Protein AF-A0A7Y1STA8-F1 (afdb_monomer_lite)

Radius of gyration: 16.85 Å; chains: 1; bounding box: 43×38×52 Å

Secondary structure (DSSP, 8-state):
-----SSS--PPTTEEEEEEPGGGS-SS-----TT-----PPEEEEETTT--EEEE--TT-EEEE-TTT--EEEEEEGGGEEEEPPP-----------

Structure (mmCIF, N/CA/C/O backbone):
data_AF-A0A7Y1STA8-F1
#
_entry.id   AF-A0A7Y1STA8-F1
#
loop_
_atom_site.group_PDB
_atom_site.id
_atom_site.type_symbol
_atom_site.label_atom_id
_atom_site.label_alt_id
_atom_site.label_comp_id
_atom_site.label_asym_id
_atom_site.label_entity_id
_atom_site.label_seq_id
_atom_site.pdbx_PDB_ins_code
_atom_site.Cartn_x
_atom_site.Cartn_y
_atom_site.Cartn_z
_atom_site.occupancy
_atom_site.B_iso_or_equiv
_atom_site.auth_seq_id
_atom_site.auth_comp_id
_atom_site.auth_asym_id
_atom_site.auth_atom_id
_atom_site.pdbx_PDB_model_num
ATOM 1 N N . MET A 1 1 ? 0.322 -16.542 15.455 1.00 35.44 1 MET A N 1
ATOM 2 C CA . MET A 1 1 ? 0.051 -16.054 14.087 1.00 35.44 1 MET A CA 1
ATOM 3 C C . MET A 1 1 ? -1.137 -15.101 14.164 1.00 35.44 1 MET A C 1
ATOM 5 O O . MET A 1 1 ? -2.258 -15.507 13.889 1.00 35.44 1 MET A O 1
ATOM 9 N N . ALA A 1 2 ? -0.925 -13.884 14.667 1.00 36.09 2 ALA A N 1
ATOM 10 C CA . ALA A 1 2 ? -1.976 -12.874 14.723 1.00 36.09 2 ALA A CA 1
ATOM 11 C C . ALA A 1 2 ? -1.997 -12.172 13.363 1.00 36.09 2 ALA A C 1
ATOM 13 O O . ALA A 1 2 ? -1.144 -11.342 13.076 1.00 36.09 2 ALA A O 1
ATOM 14 N N . SER A 1 3 ? -2.901 -12.598 12.484 1.00 45.53 3 SER A N 1
ATOM 15 C CA . SER A 1 3 ? -3.246 -11.836 11.288 1.00 45.53 3 SER A CA 1
ATOM 16 C C . SER A 1 3 ? -3.849 -10.512 11.744 1.00 45.53 3 SER A C 1
ATOM 18 O O . SER A 1 3 ? -4.848 -10.547 12.466 1.00 45.53 3 SER A O 1
ATOM 20 N N . GLY A 1 4 ? -3.232 -9.394 11.352 1.00 45.31 4 GLY A N 1
ATOM 21 C CA . GLY A 1 4 ? -3.719 -8.039 11.594 1.00 45.31 4 GLY A CA 1
ATOM 22 C C . GLY A 1 4 ? -5.203 -7.947 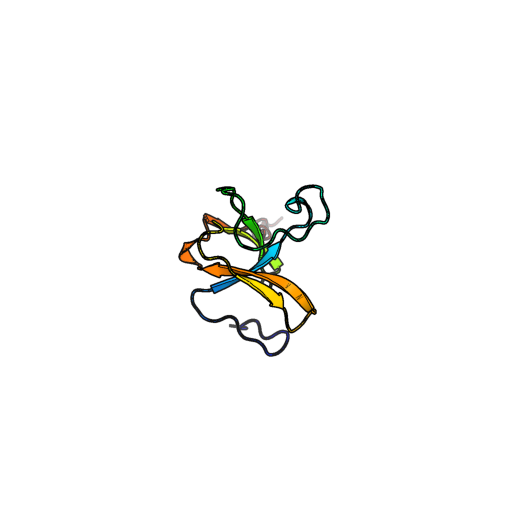11.260 1.00 45.31 4 GLY A C 1
ATOM 23 O O . GLY A 1 4 ? -5.612 -8.013 10.104 1.00 45.31 4 GLY A O 1
ATOM 24 N N . GLN A 1 5 ? -6.019 -7.909 12.305 1.00 47.75 5 GLN A N 1
ATOM 25 C CA . GLN A 1 5 ? -7.461 -7.742 12.229 1.00 47.75 5 GLN A CA 1
ATOM 26 C C . GLN A 1 5 ? -7.824 -6.563 13.123 1.00 47.75 5 GLN A C 1
ATOM 28 O O . GLN A 1 5 ? -8.710 -6.637 13.968 1.00 47.75 5 GLN A O 1
ATOM 33 N N . GLU A 1 6 ? -7.104 -5.462 12.957 1.00 49.75 6 GLU A N 1
ATOM 34 C CA . GLU A 1 6 ? -7.506 -4.190 13.526 1.00 49.75 6 GLU A CA 1
ATOM 35 C C . GLU A 1 6 ? -8.387 -3.524 12.463 1.00 49.75 6 GLU A C 1
ATOM 37 O O . GLU A 1 6 ? -7.933 -3.228 11.362 1.00 49.75 6 GLU A O 1
ATOM 42 N N . ASN A 1 7 ? -9.682 -3.356 12.768 1.00 58.72 7 ASN A N 1
ATOM 43 C CA . ASN A 1 7 ? -10.719 -2.659 11.978 1.00 58.72 7 ASN A CA 1
ATOM 44 C C . ASN A 1 7 ? -11.665 -3.480 11.074 1.00 58.72 7 ASN A C 1
ATOM 46 O O . ASN A 1 7 ? -12.546 -2.894 10.452 1.00 58.72 7 ASN A O 1
ATOM 50 N N . GLY A 1 8 ? -11.578 -4.816 11.028 1.00 74.75 8 GLY A N 1
ATOM 51 C CA . GLY A 1 8 ? -12.586 -5.655 10.343 1.00 74.75 8 GLY A CA 1
ATOM 52 C C . GLY A 1 8 ? -12.507 -5.687 8.808 1.00 74.75 8 GLY A C 1
ATOM 53 O O . GLY A 1 8 ? -13.366 -6.285 8.161 1.00 74.75 8 GLY A O 1
ATOM 54 N N . TYR A 1 9 ? -11.459 -5.104 8.230 1.00 79.94 9 TYR A N 1
ATOM 55 C CA . TYR A 1 9 ? -11.121 -5.208 6.812 1.00 79.94 9 TYR A CA 1
ATOM 56 C C . TYR A 1 9 ? -9.902 -6.113 6.642 1.00 79.94 9 TYR A C 1
ATOM 58 O O . TYR A 1 9 ? -9.078 -6.230 7.544 1.00 79.94 9 TYR A O 1
ATOM 66 N N . LYS A 1 10 ? -9.802 -6.777 5.489 1.00 85.44 10 LYS A N 1
ATOM 67 C CA . LYS A 1 10 ? -8.698 -7.683 5.172 1.00 85.44 10 LYS A CA 1
ATOM 68 C C . LYS A 1 10 ? -8.042 -7.256 3.869 1.00 85.44 10 LYS A C 1
ATOM 70 O O . LYS A 1 10 ? -8.711 -7.199 2.836 1.00 85.44 10 LYS A O 1
ATOM 75 N N . ILE A 1 11 ? -6.734 -7.022 3.908 1.00 88.81 11 ILE A N 1
ATOM 76 C CA . ILE A 1 11 ? -5.934 -6.850 2.696 1.00 88.81 11 ILE A CA 1
ATOM 77 C C . ILE A 1 11 ? -5.823 -8.207 1.994 1.00 88.81 11 ILE A C 1
ATOM 79 O O . ILE A 1 11 ? -5.559 -9.246 2.605 1.00 88.81 11 ILE A O 1
ATOM 83 N N . MET A 1 12 ? -6.104 -8.214 0.694 1.00 91.44 12 MET A N 1
ATOM 84 C CA . MET A 1 12 ? -6.076 -9.433 -0.108 1.00 91.44 12 MET A CA 1
ATOM 85 C C . MET A 1 12 ? -4.637 -9.817 -0.448 1.00 91.44 12 MET A C 1
ATOM 87 O O . MET A 1 12 ? -3.812 -8.952 -0.721 1.00 91.44 12 MET A O 1
ATOM 91 N N . SER A 1 13 ? -4.355 -11.119 -0.504 1.00 89.81 13 SER A N 1
ATOM 92 C CA . SER A 1 13 ? -3.034 -11.637 -0.873 1.00 89.81 13 SER A CA 1
ATOM 93 C C . SER A 1 13 ? -2.520 -11.028 -2.183 1.00 89.81 13 SER A C 1
ATOM 95 O O . SER A 1 13 ? -3.286 -10.845 -3.138 1.00 89.81 13 SER A O 1
ATOM 97 N N . GLY A 1 14 ? -1.221 -10.730 -2.245 1.00 91.44 14 GLY A N 1
ATOM 98 C CA . GLY A 1 14 ? -0.618 -10.059 -3.395 1.00 91.44 14 GLY A CA 1
ATOM 99 C C . GLY A 1 14 ? -0.765 -8.537 -3.387 1.00 91.44 14 GLY A C 1
ATOM 100 O O . GLY A 1 14 ? -0.387 -7.908 -4.381 1.00 91.44 14 GLY A O 1
ATOM 101 N N . TRP A 1 15 ? -1.327 -7.949 -2.328 1.00 93.25 15 TRP A N 1
ATOM 102 C CA . TRP A 1 15 ? -1.430 -6.506 -2.132 1.00 93.25 15 TRP A CA 1
ATOM 103 C C . TRP A 1 15 ? -0.792 -6.085 -0.817 1.00 93.25 15 TRP A C 1
ATOM 105 O O . TRP A 1 15 ? -0.939 -6.760 0.196 1.00 93.25 15 TRP A O 1
ATOM 115 N N . ARG A 1 16 ? -0.157 -4.918 -0.849 1.00 93.25 16 ARG A N 1
ATOM 116 C CA . ARG A 1 16 ? 0.332 -4.191 0.318 1.00 93.25 16 ARG A CA 1
ATOM 117 C C . ARG A 1 16 ? -0.268 -2.792 0.277 1.00 93.25 16 ARG A C 1
ATOM 119 O O . ARG A 1 16 ? -0.369 -2.203 -0.803 1.00 93.25 16 ARG A O 1
ATOM 126 N N . VAL A 1 17 ? -0.727 -2.287 1.416 1.00 93.06 17 VAL A N 1
ATOM 127 C CA . VAL A 1 17 ? -1.403 -0.987 1.508 1.00 93.06 17 VAL A CA 1
ATOM 128 C C . VAL A 1 17 ? -0.630 -0.116 2.478 1.00 93.06 17 VAL A C 1
ATOM 130 O O . VAL A 1 17 ? -0.260 -0.574 3.555 1.00 93.06 17 VAL A O 1
ATOM 133 N N . GLY A 1 18 ? -0.387 1.134 2.098 1.00 92.38 18 GLY A N 1
ATOM 134 C CA . GLY A 1 18 ? 0.295 2.077 2.969 1.00 92.38 18 GLY A CA 1
ATOM 135 C C . GLY A 1 18 ? -0.160 3.517 2.799 1.00 92.38 18 GLY A C 1
ATOM 136 O O . GLY A 1 18 ? -0.713 3.905 1.765 1.00 92.38 18 GLY A O 1
ATOM 137 N N . HIS A 1 19 ? 0.093 4.312 3.829 1.00 90.94 19 HIS A N 1
ATOM 138 C CA . HIS A 1 19 ? -0.050 5.761 3.804 1.00 90.94 19 HIS A CA 1
ATOM 139 C C . HIS A 1 19 ? 1.162 6.382 3.112 1.00 90.94 19 HIS A C 1
ATOM 141 O O . HIS A 1 19 ? 2.287 5.921 3.294 1.00 90.94 19 HIS A O 1
ATOM 147 N N . LEU A 1 20 ? 0.954 7.440 2.328 1.00 87.44 20 LEU A N 1
ATOM 148 C CA . LEU A 1 20 ? 2.070 8.234 1.812 1.00 87.44 20 LEU A CA 1
ATOM 149 C C . LEU A 1 20 ? 2.738 8.968 2.972 1.00 87.44 20 LEU A C 1
ATOM 151 O O . LEU A 1 20 ? 2.058 9.636 3.748 1.00 87.44 20 LEU A O 1
ATOM 155 N N . MET A 1 21 ? 4.063 8.884 3.061 1.00 78.19 21 MET A N 1
ATOM 156 C CA . MET A 1 21 ? 4.813 9.720 3.994 1.00 78.19 21 MET A CA 1
ATOM 157 C C . MET A 1 21 ? 4.650 11.189 3.561 1.00 78.19 21 MET A C 1
ATOM 159 O O . MET A 1 21 ? 4.867 11.503 2.387 1.00 78.19 21 MET A O 1
ATOM 163 N N . GLU A 1 22 ? 4.243 12.082 4.473 1.00 58.53 22 GLU A N 1
ATOM 164 C CA . GLU A 1 22 ? 3.887 13.486 4.169 1.00 58.53 22 GLU A CA 1
ATOM 165 C C . GLU A 1 22 ? 4.979 14.258 3.401 1.00 58.53 22 GLU A C 1
ATOM 167 O O . GLU A 1 22 ? 4.673 15.175 2.641 1.00 58.53 22 GLU A O 1
ATOM 172 N N . GLU A 1 23 ? 6.244 13.844 3.487 1.00 48.75 23 GLU A N 1
ATOM 173 C CA . GLU A 1 23 ? 7.362 14.465 2.762 1.00 48.75 23 GLU A CA 1
ATOM 174 C C . GLU A 1 23 ? 7.424 14.112 1.259 1.00 48.75 23 GLU A C 1
ATOM 176 O O . GLU A 1 23 ? 8.172 14.734 0.508 1.00 48.75 23 GLU A O 1
ATOM 181 N N . SER A 1 24 ? 6.596 13.171 0.785 1.00 46.00 24 SER A N 1
ATOM 182 C CA . SER A 1 24 ? 6.404 12.878 -0.649 1.00 46.00 24 SER A CA 1
ATOM 183 C C . SER A 1 24 ? 5.233 13.654 -1.270 1.00 46.00 24 SER A C 1
ATOM 185 O O . SER A 1 24 ? 5.002 13.575 -2.479 1.00 46.00 24 SER A O 1
ATOM 187 N N . ALA A 1 25 ? 4.492 14.437 -0.475 1.00 45.94 25 ALA A N 1
ATOM 188 C CA . ALA A 1 25 ? 3.542 15.410 -0.995 1.00 45.94 25 ALA A CA 1
ATOM 189 C C . ALA A 1 25 ? 4.329 16.605 -1.548 1.00 45.94 25 ALA A C 1
ATOM 191 O O . ALA A 1 25 ? 4.625 17.573 -0.848 1.00 45.94 25 ALA A O 1
ATOM 192 N N . THR A 1 26 ? 4.704 16.548 -2.823 1.00 42.50 26 THR A N 1
ATOM 193 C CA . THR A 1 26 ? 5.367 17.659 -3.510 1.00 42.50 26 THR A CA 1
ATOM 194 C C . THR A 1 26 ? 4.518 18.933 -3.415 1.00 42.50 26 THR A C 1
ATOM 196 O O . THR A 1 26 ? 3.547 19.103 -4.146 1.00 42.50 26 THR A O 1
ATOM 199 N N . ARG A 1 27 ? 4.875 19.813 -2.470 1.00 40.88 27 ARG A N 1
ATOM 200 C CA . ARG A 1 27 ? 4.730 21.285 -2.430 1.00 40.88 27 ARG A CA 1
ATOM 201 C C . ARG A 1 27 ? 3.618 21.950 -3.262 1.00 40.88 27 ARG A C 1
ATOM 203 O O . ARG A 1 27 ? 3.871 22.966 -3.907 1.00 40.88 27 ARG A O 1
ATOM 210 N N . SER A 1 28 ? 2.378 21.472 -3.247 1.00 43.31 28 SER A N 1
ATOM 211 C CA . SER A 1 28 ? 1.285 22.245 -3.867 1.00 43.31 28 SER A CA 1
ATOM 212 C C . SER A 1 28 ? -0.114 22.031 -3.306 1.00 43.31 28 SER A C 1
ATOM 214 O O . SER A 1 28 ? -1.022 22.726 -3.748 1.00 43.31 28 SER A O 1
ATOM 216 N N . GLY A 1 29 ? -0.340 21.121 -2.348 1.00 39.19 29 GLY A N 1
ATOM 217 C CA . GLY A 1 29 ? -1.692 20.896 -1.798 1.00 39.19 29 GLY A CA 1
ATOM 218 C C . GLY A 1 29 ? -2.748 20.540 -2.860 1.00 39.19 29 GLY A C 1
ATOM 219 O O . GLY A 1 29 ? -3.946 20.562 -2.591 1.00 39.19 29 GLY A O 1
ATOM 220 N N . LEU A 1 30 ? -2.307 20.223 -4.077 1.00 35.81 30 LEU A N 1
ATOM 221 C CA . LEU A 1 30 ? -3.136 19.891 -5.216 1.00 35.81 30 LEU A CA 1
ATOM 222 C C . LEU A 1 30 ? -3.163 18.374 -5.313 1.00 35.81 30 LEU A C 1
ATOM 224 O O . LEU A 1 30 ? -2.139 17.724 -5.518 1.00 35.81 30 LEU A O 1
ATOM 228 N N . LEU A 1 31 ? -4.360 17.820 -5.134 1.00 42.31 31 LEU A N 1
ATOM 229 C CA . LEU A 1 31 ? -4.674 16.434 -5.442 1.00 42.31 31 LEU A CA 1
ATOM 230 C C . LEU A 1 31 ? -4.260 16.168 -6.890 1.00 42.31 31 LEU A C 1
ATOM 232 O O . LEU A 1 31 ? -4.974 16.555 -7.811 1.00 42.31 31 LEU A O 1
ATOM 236 N N . VAL A 1 32 ? -3.117 15.513 -7.096 1.00 42.22 32 VAL A N 1
ATOM 237 C CA . VAL A 1 32 ? -2.725 15.081 -8.439 1.00 42.22 32 VAL A CA 1
ATOM 238 C C . VAL A 1 32 ? -3.780 14.067 -8.905 1.00 42.22 32 VAL A C 1
ATOM 240 O O . VAL A 1 32 ? -3.997 13.068 -8.200 1.00 42.22 32 VAL A O 1
ATOM 243 N N . PRO A 1 33 ? -4.499 14.321 -10.015 1.00 39.78 33 PRO A N 1
ATOM 244 C CA . PRO A 1 33 ? -5.381 13.333 -10.616 1.00 39.78 33 PRO A CA 1
ATOM 245 C C . PRO A 1 33 ? -4.538 12.144 -11.073 1.00 39.78 33 PRO A C 1
ATOM 247 O O . PRO A 1 33 ? -3.423 12.323 -11.566 1.00 39.78 33 PRO A O 1
ATOM 250 N N . ALA A 1 34 ? -5.062 10.929 -10.928 1.00 43.31 34 ALA A N 1
ATOM 251 C CA . ALA A 1 34 ? -4.414 9.746 -11.476 1.00 43.31 34 ALA A CA 1
ATOM 252 C C . ALA A 1 34 ? -4.199 9.943 -12.989 1.00 43.31 34 ALA A C 1
ATOM 254 O O . ALA A 1 34 ? -5.169 10.002 -13.741 1.00 43.31 34 ALA A O 1
ATOM 255 N N . GLY A 1 35 ? -2.941 10.075 -13.425 1.00 42.50 35 GLY A N 1
ATOM 256 C CA . GLY A 1 35 ? -2.601 10.060 -14.852 1.00 42.50 35 GLY A CA 1
ATOM 257 C C . GLY A 1 35 ? -1.603 11.093 -15.380 1.00 42.50 35 GLY A C 1
ATOM 258 O O . GLY A 1 35 ? -1.379 11.108 -16.584 1.00 42.50 35 GLY A O 1
ATOM 259 N N . SER A 1 36 ? -0.978 11.933 -14.557 1.00 43.56 36 SER A N 1
ATOM 260 C CA . SER A 1 36 ? 0.098 12.831 -15.011 1.00 43.56 36 SER A CA 1
ATOM 261 C C . SER A 1 36 ? 0.945 13.148 -13.779 1.00 43.56 36 SER A C 1
ATOM 263 O O . SER A 1 36 ? 0.414 13.686 -12.826 1.00 43.56 36 SER A O 1
ATOM 265 N N . GLU A 1 37 ? 2.194 12.738 -13.617 1.00 43.25 37 GLU A N 1
ATOM 266 C CA . GLU A 1 37 ? 3.306 12.695 -14.552 1.00 43.25 37 GLU A CA 1
ATOM 267 C C . GLU A 1 37 ? 4.129 11.415 -14.347 1.00 43.25 37 GLU A C 1
ATOM 269 O O . GLU A 1 37 ? 4.019 10.726 -13.336 1.00 43.25 37 GLU A O 1
ATOM 274 N N . LYS A 1 38 ? 4.971 11.097 -15.329 1.00 46.44 38 LYS A N 1
ATOM 275 C CA . LYS A 1 38 ? 5.949 10.003 -15.313 1.00 46.44 38 LYS A CA 1
ATOM 276 C C . LYS A 1 38 ? 7.047 10.231 -14.260 1.00 46.44 38 LYS A C 1
ATOM 278 O O . LYS A 1 38 ? 8.217 10.347 -14.613 1.00 46.44 38 LYS A O 1
ATOM 283 N N . SER A 1 39 ? 6.703 10.318 -12.986 1.00 50.75 39 SER A N 1
ATOM 284 C CA . SER A 1 39 ? 7.690 10.129 -11.933 1.00 50.75 39 SER A CA 1
ATOM 285 C C . SER A 1 39 ? 7.867 8.617 -11.784 1.00 50.75 39 SER A C 1
ATOM 287 O O . SER A 1 39 ? 6.961 7.901 -11.366 1.00 50.75 39 SER A O 1
ATOM 289 N N . ASN A 1 40 ? 9.019 8.119 -12.243 1.00 56.12 40 ASN A N 1
ATOM 290 C CA . ASN A 1 40 ? 9.479 6.751 -11.975 1.00 56.12 40 ASN A CA 1
ATOM 291 C C . ASN A 1 40 ? 10.019 6.618 -10.542 1.00 56.12 40 ASN A C 1
ATOM 293 O O . ASN A 1 40 ? 10.666 5.622 -10.221 1.00 56.12 40 ASN A O 1
ATOM 297 N N . ASP A 1 41 ? 9.807 7.626 -9.698 1.00 71.12 41 ASP A N 1
ATOM 298 C CA . ASP A 1 41 ? 10.324 7.619 -8.345 1.00 71.12 41 ASP A CA 1
ATOM 299 C C . ASP A 1 41 ? 9.522 6.629 -7.502 1.00 71.12 41 ASP A C 1
ATOM 301 O O . ASP A 1 41 ? 8.298 6.496 -7.621 1.00 71.12 41 ASP A O 1
ATOM 305 N N . ALA A 1 42 ? 10.242 5.877 -6.677 1.00 80.88 42 ALA A N 1
ATOM 306 C CA . ALA A 1 42 ? 9.628 4.934 -5.766 1.00 80.88 42 ALA A CA 1
ATOM 307 C C . ALA A 1 42 ? 8.787 5.686 -4.727 1.00 80.88 42 ALA A C 1
ATOM 309 O O . ALA A 1 42 ? 9.217 6.696 -4.169 1.00 80.88 42 ALA A O 1
ATOM 310 N N . LEU A 1 43 ? 7.597 5.168 -4.438 1.00 86.88 43 LEU A N 1
ATOM 311 C CA . LEU A 1 43 ? 6.744 5.681 -3.376 1.00 86.88 43 LEU A CA 1
ATOM 312 C C . LEU A 1 43 ? 7.269 5.199 -2.033 1.00 86.88 43 LEU A C 1
ATOM 314 O O . LEU A 1 43 ? 7.357 3.992 -1.825 1.00 86.88 43 LEU A O 1
ATOM 318 N N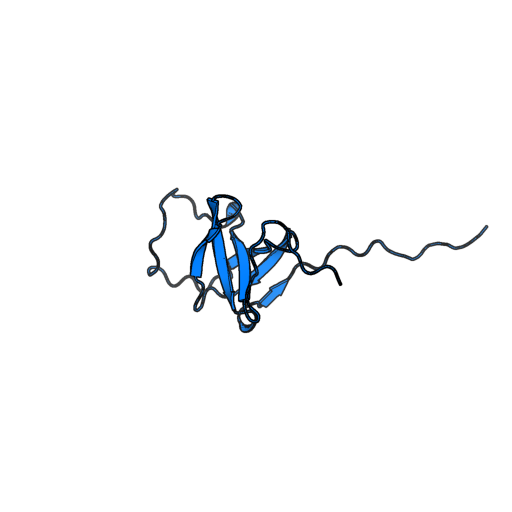 . ALA A 1 44 ? 7.551 6.130 -1.126 1.00 89.62 44 ALA A N 1
ATOM 319 C CA . ALA A 1 44 ? 7.767 5.840 0.283 1.00 89.62 44 ALA A CA 1
ATOM 320 C C . ALA A 1 44 ? 6.408 5.752 0.997 1.00 89.62 44 ALA A C 1
ATOM 322 O O . ALA A 1 44 ? 5.660 6.734 1.058 1.00 89.62 44 ALA A O 1
ATOM 323 N N . LEU A 1 45 ? 6.082 4.570 1.512 1.00 90.81 45 LEU A N 1
ATOM 324 C CA . LEU A 1 45 ? 4.792 4.246 2.111 1.00 90.81 45 LEU A CA 1
ATOM 325 C C . LEU A 1 45 ? 4.981 3.708 3.530 1.00 90.81 45 LEU A C 1
ATOM 327 O O . LEU A 1 45 ? 5.944 2.999 3.796 1.00 90.81 45 LEU A O 1
ATOM 331 N N . VAL A 1 46 ? 4.056 4.023 4.431 1.00 91.81 46 VAL A N 1
ATOM 332 C CA . VAL A 1 46 ? 3.972 3.432 5.773 1.00 91.81 46 VAL A CA 1
ATOM 333 C C . VAL A 1 46 ? 2.876 2.382 5.751 1.00 91.81 46 VAL A C 1
ATOM 335 O O . VAL A 1 46 ? 1.719 2.706 5.494 1.00 91.81 46 VAL A O 1
ATOM 338 N N . ASP A 1 47 ? 3.248 1.126 5.960 1.00 92.06 47 ASP A N 1
ATOM 339 C CA . ASP A 1 47 ? 2.356 -0.026 5.900 1.00 92.06 47 ASP A CA 1
ATOM 340 C C . ASP A 1 47 ? 1.248 0.057 6.954 1.00 92.06 47 ASP A C 1
ATOM 342 O O . ASP A 1 47 ? 1.518 0.296 8.129 1.00 92.06 47 ASP A O 1
ATOM 346 N N . VAL A 1 48 ? -0.004 -0.131 6.528 1.00 90.44 48 VAL A N 1
ATOM 347 C CA . VAL A 1 48 ? -1.165 0.013 7.423 1.00 90.44 48 VAL A CA 1
ATOM 348 C C . VAL A 1 48 ? -1.293 -1.127 8.437 1.00 90.44 48 VAL A C 1
ATOM 350 O O . VAL A 1 48 ? -1.924 -0.928 9.470 1.00 90.44 48 VAL A O 1
ATOM 353 N N . ASP A 1 49 ? -0.718 -2.302 8.155 1.00 88.38 49 ASP A N 1
ATOM 354 C CA . ASP A 1 49 ? -0.811 -3.479 9.029 1.00 88.38 49 ASP A CA 1
ATOM 355 C C . ASP A 1 49 ? 0.327 -3.507 10.063 1.00 88.38 49 ASP A C 1
ATOM 357 O O . ASP A 1 49 ? 0.128 -3.912 11.206 1.00 88.38 49 ASP A O 1
ATOM 361 N N . SER A 1 50 ? 1.535 -3.110 9.661 1.00 87.81 50 SER A N 1
ATOM 362 C CA . SER A 1 50 ? 2.764 -3.217 10.462 1.00 87.81 50 SER A CA 1
ATOM 363 C C . SER A 1 50 ? 3.310 -1.880 10.958 1.00 87.81 50 SER A C 1
ATOM 365 O O . SER A 1 50 ? 4.163 -1.868 11.843 1.00 87.81 50 SER A O 1
ATOM 367 N N . GLY A 1 51 ? 2.868 -0.758 10.387 1.00 89.12 51 GLY A N 1
ATOM 368 C CA . GLY A 1 51 ? 3.415 0.570 10.673 1.00 89.12 51 GLY A CA 1
ATOM 369 C C . GLY A 1 51 ? 4.841 0.786 10.153 1.00 89.12 51 GLY A C 1
ATOM 370 O O . GLY A 1 51 ? 5.431 1.832 10.415 1.00 89.12 51 GLY A O 1
ATOM 371 N N . LEU A 1 52 ? 5.411 -0.184 9.433 1.00 91.00 52 LEU A N 1
ATOM 372 C CA . LEU A 1 52 ? 6.775 -0.123 8.912 1.00 91.00 52 LEU A CA 1
ATOM 373 C C . LEU A 1 52 ? 6.820 0.566 7.553 1.00 91.00 52 LEU A C 1
ATOM 375 O O . LEU A 1 52 ? 5.898 0.452 6.741 1.00 91.00 52 LEU A O 1
ATOM 379 N N . GLN A 1 53 ? 7.925 1.254 7.278 1.00 91.62 53 GLN A N 1
ATOM 380 C CA . GLN A 1 53 ? 8.119 1.883 5.983 1.00 91.62 53 GLN A CA 1
ATOM 381 C C . GLN A 1 53 ? 8.448 0.849 4.898 1.00 91.62 53 GLN A C 1
ATOM 383 O O . GLN A 1 53 ? 9.196 -0.100 5.120 1.00 91.62 53 GLN A O 1
ATOM 388 N N . PHE A 1 54 ? 7.935 1.055 3.691 1.00 92.56 54 PHE A N 1
ATOM 389 C CA . PHE A 1 54 ? 8.322 0.311 2.501 1.00 92.56 54 PHE A CA 1
ATOM 390 C C . PHE A 1 54 ? 8.348 1.216 1.271 1.00 92.56 54 PHE A C 1
ATOM 392 O O . PHE A 1 54 ? 7.718 2.273 1.230 1.00 92.56 54 PHE A O 1
ATOM 399 N N . TRP A 1 55 ? 9.094 0.787 0.257 1.00 92.00 55 TRP A N 1
ATOM 400 C CA . TRP A 1 55 ? 9.225 1.488 -1.010 1.00 92.00 55 TRP A CA 1
ATOM 401 C C . TRP A 1 55 ? 8.701 0.625 -2.141 1.00 92.00 55 TRP A C 1
ATOM 403 O O . TRP A 1 55 ? 9.043 -0.556 -2.239 1.00 92.00 55 TRP A O 1
ATOM 413 N N . ALA A 1 56 ? 7.896 1.216 -3.018 1.00 90.88 56 ALA A N 1
ATOM 414 C CA . ALA A 1 56 ? 7.323 0.506 -4.151 1.00 90.88 56 ALA A CA 1
ATOM 415 C C . ALA A 1 56 ? 7.328 1.343 -5.425 1.00 90.88 56 ALA A C 1
ATOM 417 O O . ALA A 1 56 ? 7.163 2.562 -5.398 1.00 90.88 56 ALA A O 1
ATOM 418 N N . VAL A 1 57 ? 7.468 0.672 -6.564 1.00 88.25 57 VAL A N 1
ATOM 419 C CA . VAL A 1 57 ? 7.270 1.307 -7.866 1.00 88.25 57 VAL A CA 1
ATOM 420 C C . VAL A 1 57 ? 5.769 1.588 -8.038 1.00 88.25 57 VAL A C 1
ATOM 422 O O . VAL A 1 57 ? 4.957 0.679 -7.849 1.00 88.25 57 VAL A O 1
ATOM 425 N N . PRO A 1 58 ? 5.353 2.805 -8.435 1.00 77.81 58 PRO A N 1
ATOM 426 C CA . PRO A 1 58 ? 3.935 3.173 -8.546 1.00 77.81 58 PRO A CA 1
ATOM 427 C C . PRO A 1 58 ? 3.180 2.479 -9.700 1.00 77.81 58 PRO A C 1
ATOM 429 O O . PRO A 1 58 ? 2.013 2.787 -9.959 1.00 77.81 58 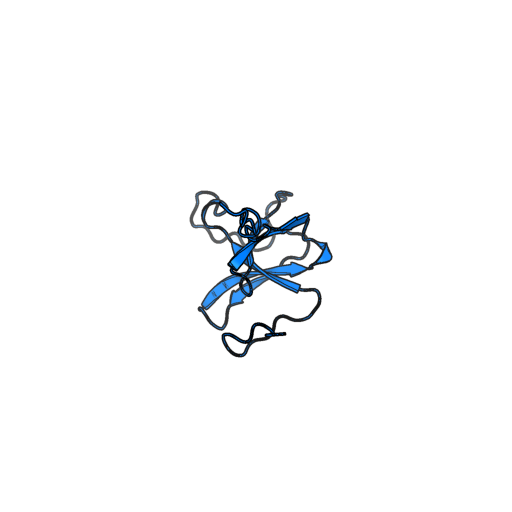PRO A O 1
ATOM 432 N N . THR A 1 59 ? 3.809 1.544 -10.418 1.00 80.75 59 THR A N 1
ATOM 433 C CA . THR A 1 59 ? 3.220 0.872 -11.580 1.00 80.75 59 THR A CA 1
ATOM 434 C C . THR A 1 59 ? 2.014 0.031 -11.165 1.00 80.75 59 THR A C 1
ATOM 436 O O . THR A 1 59 ? 2.145 -1.019 -10.537 1.00 80.75 59 THR A O 1
ATOM 439 N N . GLY A 1 60 ? 0.818 0.483 -11.551 1.00 79.94 60 GLY A N 1
ATOM 440 C CA . GLY A 1 60 ? -0.436 -0.190 -11.208 1.00 79.94 60 GLY A CA 1
ATOM 441 C C . GLY A 1 60 ? -0.872 0.003 -9.753 1.00 79.94 60 GLY A C 1
ATOM 442 O O . GLY A 1 60 ? -1.650 -0.808 -9.251 1.00 79.94 60 GLY A O 1
ATOM 443 N N . ALA A 1 61 ? -0.378 1.049 -9.084 1.00 87.25 61 ALA A N 1
ATOM 444 C CA . ALA A 1 61 ? -0.821 1.444 -7.754 1.00 87.25 61 ALA A CA 1
ATOM 445 C C . ALA A 1 61 ? -2.233 2.059 -7.781 1.00 87.25 61 ALA A C 1
ATOM 447 O O . ALA A 1 61 ? -2.601 2.772 -8.717 1.00 87.25 61 ALA A O 1
ATOM 448 N N . TRP A 1 62 ? -3.016 1.811 -6.730 1.00 88.81 62 TRP A N 1
ATOM 449 C CA . TRP A 1 62 ? -4.376 2.330 -6.567 1.00 88.81 62 TRP A CA 1
ATOM 450 C C . TRP A 1 62 ? -4.451 3.232 -5.343 1.00 88.81 62 TRP A C 1
ATOM 452 O O . TRP A 1 62 ? -4.100 2.805 -4.248 1.00 88.81 62 TRP A O 1
ATOM 462 N N . ARG A 1 63 ? -4.955 4.458 -5.506 1.00 88.69 63 ARG A N 1
ATOM 463 C CA . ARG A 1 63 ? -5.178 5.397 -4.398 1.00 88.69 63 ARG A CA 1
ATOM 464 C C . ARG A 1 63 ? -6.662 5.461 -4.045 1.00 88.69 63 ARG A C 1
ATOM 466 O O . ARG A 1 63 ? -7.480 5.692 -4.932 1.00 88.69 63 ARG A O 1
ATOM 473 N N . PHE A 1 64 ? -7.011 5.285 -2.774 1.00 86.06 64 PHE A N 1
ATOM 474 C CA . PHE A 1 64 ? -8.401 5.294 -2.302 1.00 86.06 64 PHE A CA 1
ATOM 475 C C . PHE A 1 64 ? -8.490 5.698 -0.824 1.00 86.06 64 PHE A C 1
ATOM 477 O O . PHE A 1 64 ? -7.470 5.846 -0.155 1.00 86.06 64 PHE A O 1
ATOM 484 N N . LEU A 1 65 ? -9.711 5.920 -0.330 1.00 85.44 65 LEU A N 1
ATOM 485 C CA . LEU A 1 65 ? -9.960 6.204 1.084 1.00 85.44 65 LEU A CA 1
ATOM 486 C C . LEU A 1 65 ? -10.019 4.899 1.875 1.00 85.44 65 LEU A C 1
ATOM 488 O O . LEU A 1 65 ? -10.813 4.012 1.554 1.00 85.44 65 LEU A O 1
ATOM 492 N N . TRP A 1 66 ? -9.197 4.798 2.912 1.00 87.19 66 TRP A N 1
ATOM 493 C CA . TRP A 1 66 ? -9.188 3.661 3.811 1.00 87.19 66 TRP A CA 1
ATOM 494 C C . TRP A 1 66 ? -10.446 3.670 4.684 1.00 87.19 66 TRP A C 1
ATOM 496 O O . TRP A 1 66 ? -10.691 4.656 5.380 1.00 87.19 66 TRP A O 1
ATOM 506 N N . PRO A 1 67 ? -11.251 2.594 4.697 1.00 81.81 67 PRO A N 1
ATOM 507 C CA . PRO A 1 67 ? -12.532 2.601 5.402 1.00 81.81 67 PRO A CA 1
ATOM 508 C C . PRO A 1 67 ? -12.435 2.819 6.917 1.00 81.81 67 PRO A C 1
ATOM 510 O O . PRO A 1 67 ? -13.366 3.353 7.510 1.00 81.81 67 PRO A O 1
ATOM 513 N N . ALA A 1 68 ? -11.335 2.396 7.548 1.00 82.38 68 ALA A N 1
ATOM 514 C CA . ALA A 1 68 ? -11.186 2.472 9.000 1.00 82.38 68 ALA A CA 1
ATOM 515 C C . ALA A 1 68 ? -10.897 3.894 9.499 1.00 82.38 68 ALA A C 1
ATOM 517 O O . ALA A 1 68 ? -11.430 4.305 10.525 1.00 82.38 68 ALA A O 1
ATOM 518 N N . THR A 1 69 ? -10.070 4.646 8.769 1.00 81.62 69 THR A N 1
ATOM 519 C CA . THR A 1 69 ? -9.585 5.968 9.198 1.00 81.62 69 THR A CA 1
ATOM 520 C C . THR A 1 69 ? -10.118 7.110 8.336 1.00 81.62 69 THR A C 1
ATOM 522 O O . THR A 1 69 ? -9.982 8.271 8.700 1.00 81.62 69 THR A O 1
ATOM 525 N N . SER A 1 70 ? -10.765 6.805 7.205 1.00 83.25 70 SER A N 1
ATOM 526 C CA . SER A 1 70 ? -11.109 7.779 6.157 1.00 83.25 70 SER A CA 1
ATOM 527 C C . SER A 1 70 ? -9.899 8.546 5.608 1.00 83.25 70 SER A C 1
ATOM 529 O O . SER A 1 70 ? -10.057 9.600 4.994 1.00 83.25 70 SER A O 1
ATOM 531 N N . GLU A 1 71 ? -8.690 8.018 5.795 1.00 84.38 71 GLU A N 1
ATOM 532 C CA . GLU A 1 71 ? -7.461 8.601 5.265 1.00 84.38 71 GLU A CA 1
ATOM 533 C C . GLU A 1 71 ? -7.145 8.050 3.879 1.00 84.38 71 GLU A C 1
ATOM 535 O O . GLU A 1 71 ? -7.585 6.969 3.490 1.00 84.38 71 GLU A O 1
ATOM 540 N N . VAL A 1 72 ? -6.360 8.796 3.109 1.00 86.38 72 VAL A N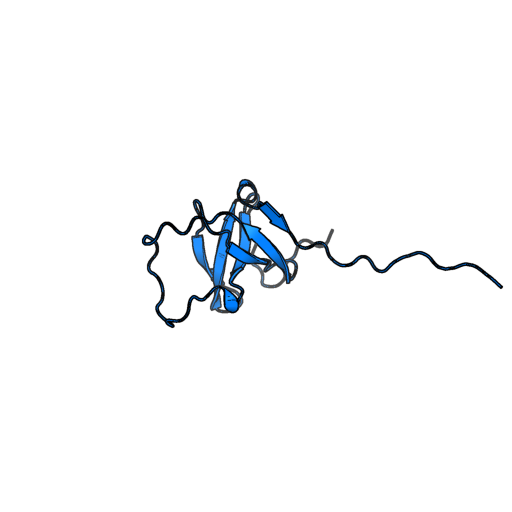 1
ATOM 541 C CA . VAL A 1 72 ? -5.934 8.355 1.783 1.00 86.38 72 VAL A CA 1
ATOM 542 C C . VAL A 1 72 ? -4.802 7.340 1.916 1.00 86.38 72 VAL A C 1
ATOM 544 O O . VAL A 1 72 ? -3.769 7.629 2.515 1.00 86.38 72 VAL A O 1
ATOM 547 N N . VAL A 1 73 ? -4.976 6.180 1.287 1.00 90.38 73 VAL A N 1
ATOM 548 C CA . VAL A 1 73 ? -3.970 5.115 1.210 1.00 90.38 73 VAL A CA 1
ATOM 549 C C . VAL A 1 73 ? -3.653 4.753 -0.235 1.00 90.38 73 VAL A C 1
ATOM 551 O O . VAL A 1 73 ? -4.422 5.042 -1.160 1.00 90.38 73 VAL A O 1
ATOM 554 N N . VAL A 1 74 ? -2.511 4.097 -0.421 1.00 91.56 74 VAL A N 1
ATOM 555 C CA . VAL A 1 74 ? -2.054 3.547 -1.694 1.00 91.56 74 VAL A CA 1
ATOM 556 C C . VAL A 1 74 ? -1.924 2.032 -1.565 1.00 91.56 74 VAL A C 1
ATOM 558 O O . VAL A 1 74 ? -1.169 1.538 -0.732 1.00 91.56 74 VAL A O 1
ATOM 561 N N . ALA A 1 75 ? -2.643 1.292 -2.408 1.00 92.06 75 ALA A N 1
ATOM 562 C CA . ALA A 1 75 ? -2.456 -0.140 -2.598 1.00 92.06 75 ALA A CA 1
ATOM 563 C C . ALA A 1 75 ? -1.491 -0.400 -3.754 1.00 92.06 75 ALA A C 1
ATOM 565 O O . ALA A 1 75 ? -1.700 0.073 -4.874 1.00 92.06 75 ALA A O 1
ATOM 566 N N . VAL A 1 76 ? -0.473 -1.213 -3.495 1.00 91.62 76 VAL A N 1
ATOM 567 C CA . VAL A 1 76 ? 0.497 -1.679 -4.487 1.00 91.62 76 VAL A CA 1
ATOM 568 C C . VAL A 1 76 ? 0.549 -3.201 -4.504 1.00 91.62 76 VAL A C 1
ATOM 570 O O . VAL A 1 76 ? 0.197 -3.869 -3.530 1.00 91.62 76 VAL A O 1
ATOM 573 N N . ARG A 1 77 ? 0.997 -3.770 -5.622 1.00 92.38 77 ARG A N 1
ATOM 574 C CA . ARG A 1 77 ? 1.298 -5.202 -5.687 1.00 92.38 77 ARG A CA 1
ATOM 575 C C . ARG A 1 77 ? 2.578 -5.498 -4.919 1.00 92.38 77 ARG A C 1
ATOM 577 O O . ARG A 1 77 ? 3.543 -4.753 -5.046 1.00 92.38 77 ARG A O 1
ATOM 584 N N . GLU A 1 78 ? 2.619 -6.629 -4.220 1.00 91.56 78 GLU A N 1
ATOM 585 C CA . GLU A 1 78 ? 3.836 -7.079 -3.521 1.00 91.56 78 GLU A CA 1
ATOM 586 C C . GLU A 1 78 ? 5.035 -7.194 -4.473 1.00 91.56 78 GLU A C 1
ATOM 588 O O . GLU A 1 78 ? 6.147 -6.823 -4.124 1.00 91.56 78 GLU A O 1
ATOM 593 N N . SER A 1 79 ? 4.801 -7.597 -5.726 1.00 91.25 79 SER A N 1
ATOM 594 C CA . SER A 1 79 ? 5.840 -7.681 -6.761 1.00 91.25 79 SER A CA 1
ATOM 595 C C . SER A 1 79 ? 6.439 -6.331 -7.181 1.00 91.25 79 SER A C 1
ATOM 597 O O . SER A 1 79 ? 7.358 -6.312 -7.992 1.00 91.25 79 SER A O 1
ATOM 599 N N . GLN A 1 80 ? 5.861 -5.211 -6.738 1.00 89.25 80 GLN A N 1
ATOM 600 C CA . GLN A 1 80 ? 6.346 -3.854 -7.015 1.00 89.25 80 GLN A CA 1
ATOM 601 C C . GLN A 1 80 ? 7.099 -3.257 -5.820 1.00 89.25 80 GLN A C 1
ATOM 603 O O . GLN A 1 80 ? 7.612 -2.145 -5.934 1.00 89.25 80 GLN A O 1
ATOM 608 N N . ILE A 1 81 ? 7.164 -3.965 -4.688 1.00 91.12 81 ILE A N 1
ATOM 609 C CA . ILE A 1 81 ? 7.943 -3.552 -3.520 1.00 91.12 81 ILE A CA 1
ATOM 610 C C . ILE A 1 81 ? 9.419 -3.796 -3.820 1.00 91.12 81 ILE A C 1
ATOM 612 O O . ILE A 1 81 ? 9.804 -4.876 -4.264 1.00 91.12 81 ILE A O 1
ATOM 616 N N . ILE A 1 82 ? 10.238 -2.777 -3.585 1.00 91.88 82 ILE A N 1
ATOM 617 C CA . ILE A 1 82 ? 11.676 -2.799 -3.878 1.00 91.88 82 ILE A CA 1
ATOM 618 C C . ILE A 1 82 ? 12.540 -2.741 -2.618 1.00 91.88 82 ILE A C 1
ATOM 620 O O . ILE A 1 82 ? 13.701 -3.138 -2.664 1.00 91.88 82 ILE A O 1
ATOM 624 N N . ALA A 1 83 ? 11.988 -2.255 -1.506 1.00 91.56 83 ALA A N 1
ATOM 625 C CA . ALA A 1 83 ? 12.642 -2.233 -0.205 1.00 91.56 83 ALA A CA 1
ATOM 626 C C . ALA A 1 83 ? 11.595 -2.156 0.913 1.00 91.56 83 ALA A C 1
ATOM 628 O O . ALA A 1 83 ? 10.511 -1.607 0.717 1.00 91.56 83 ALA A O 1
ATOM 629 N N . GLU A 1 84 ? 11.942 -2.658 2.093 1.00 93.12 84 GLU A N 1
ATOM 630 C CA . GLU A 1 84 ? 11.150 -2.537 3.316 1.00 93.12 84 GLU A CA 1
ATOM 631 C C . GLU A 1 84 ? 12.071 -2.267 4.506 1.00 93.12 84 GLU A C 1
ATOM 633 O O . GLU A 1 84 ? 13.208 -2.741 4.554 1.00 93.12 84 GLU A O 1
ATOM 638 N N . GLN A 1 85 ? 11.591 -1.464 5.448 1.00 89.38 85 GLN A N 1
ATOM 639 C CA . GLN A 1 85 ? 12.259 -1.231 6.714 1.00 89.38 85 GLN A CA 1
ATOM 640 C C . GLN A 1 85 ? 12.143 -2.497 7.561 1.00 89.38 85 GLN A C 1
ATOM 642 O O . GLN A 1 85 ? 11.043 -2.990 7.811 1.00 89.38 85 GLN A O 1
ATOM 647 N N . GLN A 1 86 ? 13.280 -3.012 8.020 1.00 87.12 86 GLN A N 1
ATOM 648 C CA . GLN A 1 86 ? 13.284 -4.067 9.024 1.00 87.12 86 GLN A CA 1
ATOM 649 C C . GLN A 1 86 ? 13.052 -3.446 10.406 1.00 87.12 86 GLN A C 1
ATOM 651 O O . GLN A 1 86 ? 13.636 -2.398 10.696 1.00 87.12 86 GLN A O 1
ATOM 656 N N . PRO A 1 87 ? 12.216 -4.061 11.260 1.00 77.19 87 PRO A N 1
ATOM 657 C CA . PRO A 1 87 ? 12.140 -3.653 12.653 1.00 77.19 87 PRO A CA 1
ATOM 658 C C . PRO A 1 87 ? 13.518 -3.856 13.291 1.00 77.19 87 PRO A C 1
ATOM 660 O O . PRO A 1 87 ? 14.157 -4.885 13.060 1.00 77.19 87 PRO A O 1
ATOM 663 N N . GLU A 1 88 ? 13.981 -2.883 14.077 1.00 72.31 88 GLU A N 1
ATOM 664 C CA . GLU A 1 88 ? 15.204 -3.039 14.864 1.00 72.31 88 GLU A CA 1
ATOM 665 C C . GLU A 1 88 ? 15.016 -4.248 15.791 1.00 72.31 88 GLU A C 1
ATOM 667 O O . GLU A 1 88 ? 14.150 -4.245 16.669 1.00 72.31 88 GLU A O 1
ATOM 672 N N . GLN A 1 89 ? 15.776 -5.320 15.557 1.00 65.75 89 GLN A N 1
ATOM 673 C CA . GLN A 1 89 ? 15.855 -6.404 16.526 1.00 65.75 89 GLN A CA 1
ATOM 674 C C . GLN A 1 89 ? 16.589 -5.843 17.748 1.00 65.75 89 GLN A C 1
ATOM 676 O O . GLN A 1 89 ? 17.688 -5.315 17.578 1.00 65.75 89 GLN A O 1
ATOM 681 N N . PRO A 1 90 ? 16.022 -5.912 18.966 1.00 58.75 90 PRO A N 1
ATOM 682 C CA . PRO A 1 90 ? 16.822 -5.654 20.150 1.00 58.75 90 PRO A CA 1
ATOM 683 C C . PRO A 1 90 ? 17.949 -6.688 20.156 1.00 58.75 90 PRO A C 1
ATOM 685 O O . P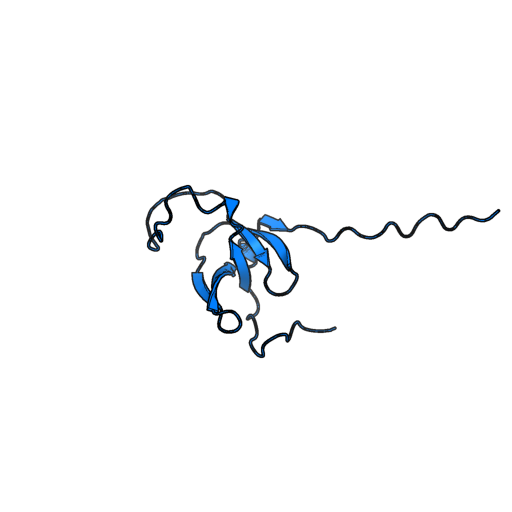RO A 1 90 ? 17.669 -7.882 20.060 1.00 58.75 90 PRO A O 1
ATOM 688 N N . ASP A 1 91 ? 19.201 -6.233 20.219 1.00 53.72 91 ASP A N 1
ATOM 689 C CA . ASP A 1 91 ? 20.369 -7.105 20.343 1.00 53.72 91 ASP A CA 1
ATOM 690 C C . ASP A 1 91 ? 20.186 -8.033 21.560 1.00 53.72 91 ASP A C 1
ATOM 692 O O . ASP A 1 91 ? 20.443 -7.657 22.706 1.00 53.72 91 ASP A O 1
ATOM 696 N N . GLU A 1 92 ? 19.742 -9.270 21.328 1.00 59.28 92 GLU A N 1
ATOM 697 C CA . GLU A 1 92 ? 19.812 -10.361 22.300 1.00 59.28 92 GLU A CA 1
ATOM 698 C C . GLU A 1 92 ? 21.251 -10.894 22.365 1.00 59.28 92 GLU A C 1
ATOM 700 O O . GLU A 1 92 ? 21.499 -12.068 22.123 1.00 59.28 92 GLU A O 1
ATOM 705 N N . GLU A 1 93 ? 22.226 -10.048 22.704 1.00 56.38 93 GLU A N 1
ATOM 706 C CA . GLU A 1 93 ? 23.523 -10.533 23.178 1.00 56.38 93 GLU A CA 1
ATOM 707 C C . GLU A 1 93 ? 24.267 -9.466 23.991 1.00 56.38 93 GLU A C 1
ATOM 709 O O . GLU A 1 9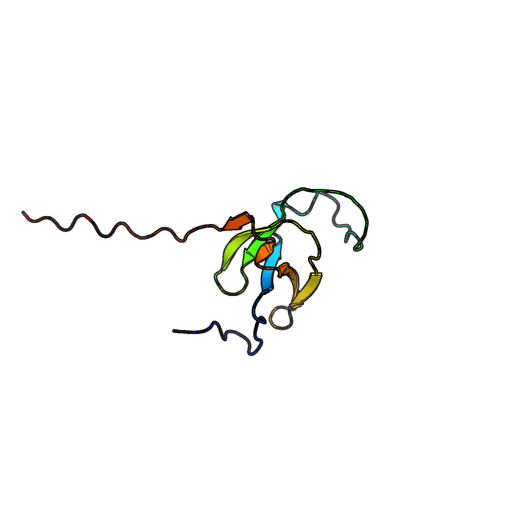3 ? 25.024 -8.662 23.462 1.00 56.38 93 GLU A O 1
ATOM 714 N N . ASN A 1 94 ? 24.059 -9.463 25.311 1.00 46.94 94 ASN A N 1
ATOM 715 C CA . ASN A 1 94 ? 25.157 -9.461 26.290 1.00 46.94 94 ASN A CA 1
ATOM 716 C C . ASN A 1 94 ? 24.625 -9.839 27.684 1.00 46.94 94 ASN A C 1
ATOM 718 O O . ASN A 1 94 ? 24.708 -9.099 28.662 1.00 46.94 94 ASN A O 1
ATOM 722 N N . GLY A 1 95 ? 24.076 -11.051 27.770 1.00 51.59 95 GLY A N 1
ATOM 723 C CA . GLY A 1 95 ? 24.132 -11.821 29.003 1.00 51.59 95 GLY A CA 1
ATOM 724 C C . GLY A 1 95 ? 25.483 -12.528 29.067 1.00 51.59 95 GLY A C 1
ATOM 725 O O . GLY A 1 95 ? 25.618 -13.629 28.544 1.00 51.59 95 GLY A O 1
ATOM 726 N N . HIS A 1 96 ? 26.482 -11.920 29.708 1.00 52.25 96 HIS A N 1
ATOM 727 C CA . HIS A 1 96 ? 27.655 -12.661 30.163 1.00 52.25 96 HIS A CA 1
ATOM 728 C C . HIS A 1 96 ? 28.056 -12.212 31.572 1.00 52.25 96 HIS A C 1
ATOM 730 O O . HIS A 1 96 ? 28.265 -11.033 31.843 1.00 52.25 96 HIS A O 1
ATOM 736 N N . TYR A 1 97 ? 28.078 -13.200 32.466 1.00 48.88 97 TYR A N 1
ATOM 737 C CA . TYR A 1 97 ? 28.358 -13.133 33.897 1.00 48.88 97 TYR A CA 1
ATOM 738 C C . TYR A 1 97 ? 29.689 -12.438 34.228 1.00 48.88 97 TYR A C 1
ATOM 740 O O . TYR A 1 97 ? 30.693 -12.736 33.579 1.00 48.88 97 TYR A O 1
ATOM 748 N N . LEU A 1 98 ? 29.701 -11.623 35.294 1.00 52.94 98 LEU A N 1
ATOM 749 C CA . LEU A 1 98 ? 30.503 -11.788 36.526 1.00 52.94 98 LEU A CA 1
ATOM 750 C C . LEU A 1 98 ? 30.107 -10.742 37.581 1.00 52.94 98 LEU A C 1
ATOM 752 O O . LEU A 1 98 ? 29.974 -9.554 37.219 1.00 52.94 98 LEU A O 1
#

Sequence (98 aa):
MASGQENGYKIMSGWRVGHLMEESATRSGLLVPAGSEKSNDALALVDVDSGLQFWAVPTGAWRFLWPATSEVVVAVRESQIIAEQQPEQPDEENGHYL

Foldseek 3Di:
DDDQCDQNDDDDPQKWKFDFDPVPPPDDPDDDPPDDDPPQAWTWGQTPRPRWTWTFGCVVKDWDQDPRPRDIMIMDGPVRTDDIDDDDDDPPDDPDDD

pLDDT: mean 72.83, std 20.13, range [35.44, 93.25]